Protein AF-A0A2A3ZBC5-F1 (afdb_monomer)

Mean predicted aligned error: 5.24 Å

Nearest PDB structures (foldseek):
  6tuk-assembly1_B  TM=5.486E-01  e=5.932E+00  Thermobifida fusca YX
  3kg9-assembly2_A  TM=2.450E-01  e=5.035E+00  Lyngbya majuscula

Sequence (134 aa):
MNFDYTLDPDNQISYFSMGETDFQNRPVITLHSVSRNDPQVNVDFIEDGKFIGIEILAYEKYFSEDMLHKLTGGTAGNVTLLFLNDRLYFGEAESGSVEKEILLRSTLSDLEACCIFSDQGTLVAVELPEAVHF

Structure (mmCIF, N/CA/C/O backbone):
data_AF-A0A2A3ZBC5-F1
#
_entry.id   AF-A0A2A3ZBC5-F1
#
loop_
_atom_site.group_PDB
_atom_site.id
_atom_site.type_symbol
_atom_site.label_atom_id
_atom_site.label_alt_id
_atom_site.label_comp_id
_atom_site.label_asym_id
_atom_site.label_entity_id
_atom_site.label_seq_id
_atom_site.pdbx_PDB_ins_code
_atom_site.Cartn_x
_atom_site.Cartn_y
_atom_site.Cartn_z
_atom_site.occupancy
_atom_site.B_iso_or_equiv
_atom_site.auth_seq_id
_atom_site.auth_comp_id
_atom_site.auth_asym_id
_atom_site.auth_atom_id
_atom_site.pdbx_PDB_model_num
ATOM 1 N N . MET A 1 1 ? 5.158 -12.149 7.716 1.00 85.00 1 MET A N 1
ATOM 2 C CA . MET A 1 1 ? 6.402 -11.630 7.120 1.00 85.00 1 MET A CA 1
ATOM 3 C C . MET A 1 1 ? 6.749 -10.312 7.794 1.00 85.00 1 MET A C 1
ATOM 5 O O . MET A 1 1 ? 5.832 -9.583 8.148 1.00 85.00 1 MET A O 1
ATOM 9 N N . ASN A 1 2 ? 8.030 -10.049 8.050 1.00 88.12 2 ASN A N 1
ATOM 10 C CA . ASN A 1 2 ? 8.469 -8.832 8.738 1.00 88.12 2 ASN A CA 1
ATOM 11 C C . ASN A 1 2 ? 8.731 -7.719 7.724 1.00 88.12 2 ASN A C 1
ATOM 13 O O . ASN A 1 2 ? 9.411 -7.956 6.729 1.00 88.12 2 ASN A O 1
ATOM 17 N N . PHE A 1 3 ? 8.206 -6.534 8.012 1.00 91.44 3 PHE A N 1
ATOM 18 C CA . PHE A 1 3 ? 8.377 -5.320 7.226 1.00 91.44 3 PHE A CA 1
ATOM 19 C C . PHE A 1 3 ? 8.948 -4.235 8.117 1.00 91.44 3 PHE A C 1
ATOM 21 O O . PHE A 1 3 ? 8.510 -4.076 9.256 1.00 91.44 3 PHE A O 1
ATOM 28 N N . ASP A 1 4 ? 9.886 -3.473 7.584 1.00 93.38 4 ASP A N 1
ATOM 29 C CA . ASP A 1 4 ? 10.272 -2.217 8.200 1.00 93.38 4 ASP A CA 1
ATOM 30 C C . ASP A 1 4 ? 9.223 -1.173 7.859 1.00 93.38 4 ASP A C 1
ATOM 32 O O . ASP A 1 4 ? 8.720 -1.130 6.734 1.00 93.38 4 ASP A O 1
ATOM 36 N N . TYR A 1 5 ? 8.886 -0.338 8.832 1.00 94.00 5 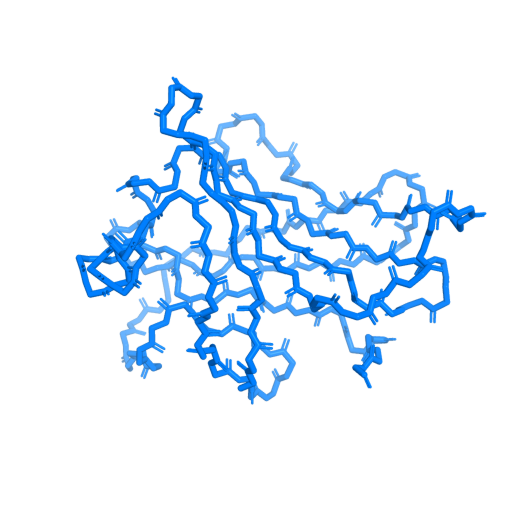TYR A N 1
ATOM 37 C CA . TYR A 1 5 ? 7.989 0.780 8.621 1.00 94.00 5 TYR A CA 1
ATOM 38 C C . TYR A 1 5 ? 8.654 2.092 9.009 1.00 94.00 5 TYR A C 1
ATOM 40 O O . TYR A 1 5 ? 9.457 2.149 9.943 1.00 94.00 5 TYR A O 1
ATOM 48 N N . THR A 1 6 ? 8.258 3.156 8.321 1.00 95.06 6 THR A N 1
ATOM 49 C CA . THR A 1 6 ? 8.496 4.539 8.732 1.00 95.06 6 THR A CA 1
ATOM 50 C C . THR A 1 6 ? 7.192 5.319 8.701 1.00 95.06 6 THR A C 1
ATOM 52 O O . THR A 1 6 ? 6.359 5.111 7.820 1.00 95.06 6 THR A O 1
ATOM 55 N N . LEU A 1 7 ? 7.025 6.229 9.651 1.00 94.88 7 LEU A N 1
ATOM 56 C CA . LEU A 1 7 ? 5.906 7.153 9.741 1.00 94.88 7 LEU A CA 1
ATOM 57 C C . LEU A 1 7 ? 6.427 8.580 9.610 1.00 94.88 7 LEU A C 1
ATOM 59 O O . LEU A 1 7 ? 7.418 8.948 10.244 1.00 94.88 7 LEU A O 1
ATOM 63 N N . ASP A 1 8 ? 5.695 9.386 8.859 1.00 94.81 8 ASP A N 1
ATOM 64 C CA . ASP A 1 8 ? 5.762 10.840 8.872 1.00 94.81 8 ASP A CA 1
ATOM 65 C C . ASP A 1 8 ? 4.442 11.357 9.466 1.00 94.81 8 ASP A C 1
ATOM 67 O O . ASP A 1 8 ? 3.445 11.471 8.745 1.00 94.81 8 ASP A O 1
ATOM 71 N N . PRO A 1 9 ? 4.387 11.617 10.787 1.00 90.69 9 PRO A N 1
ATOM 72 C CA . PRO A 1 9 ? 3.164 12.072 11.443 1.00 90.69 9 PRO A CA 1
ATOM 73 C C . PRO A 1 9 ? 2.712 13.462 10.983 1.00 90.69 9 PRO A C 1
ATOM 75 O O . PRO A 1 9 ? 1.513 13.737 10.971 1.00 90.69 9 PRO A O 1
ATOM 78 N N . ASP A 1 10 ? 3.648 14.325 10.576 1.00 92.06 10 ASP A N 1
ATOM 79 C CA . ASP A 1 10 ? 3.342 15.695 10.156 1.00 92.06 10 ASP A CA 1
ATOM 80 C C . ASP A 1 10 ? 2.566 15.696 8.832 1.00 92.06 10 ASP A C 1
ATOM 82 O O . ASP A 1 10 ? 1.613 16.462 8.660 1.00 92.06 10 ASP A O 1
ATOM 86 N N . ASN A 1 11 ? 2.933 14.792 7.918 1.00 91.94 11 ASN A N 1
ATOM 87 C CA . ASN A 1 11 ? 2.255 14.608 6.633 1.00 91.94 11 ASN A CA 1
ATOM 88 C C . ASN A 1 11 ? 1.239 13.448 6.631 1.00 91.94 11 ASN A C 1
ATOM 90 O O . ASN A 1 11 ? 0.575 13.214 5.620 1.00 91.94 11 ASN A O 1
ATOM 94 N N . GLN A 1 12 ? 1.088 12.743 7.758 1.00 93.50 12 GLN A N 1
ATOM 95 C CA . GLN A 1 12 ? 0.272 11.532 7.921 1.00 93.50 12 GLN A CA 1
ATOM 96 C C . GLN A 1 12 ? 0.589 10.451 6.879 1.00 93.50 12 GLN A C 1
ATOM 98 O O . GLN A 1 12 ? -0.317 9.847 6.301 1.00 93.50 12 GLN A O 1
ATOM 103 N N . ILE A 1 13 ? 1.873 10.200 6.626 1.00 95.88 13 ILE A N 1
ATOM 104 C CA . ILE A 1 13 ? 2.330 9.180 5.675 1.00 95.88 13 ILE A CA 1
ATOM 105 C C . ILE A 1 13 ? 2.874 7.988 6.454 1.00 95.88 13 ILE A C 1
ATOM 107 O O . ILE A 1 13 ? 3.608 8.148 7.427 1.00 95.88 13 ILE A O 1
ATOM 111 N N . SER A 1 14 ? 2.515 6.786 6.020 1.00 95.62 14 SER A N 1
ATOM 112 C CA . SER A 1 14 ? 3.162 5.554 6.464 1.00 95.62 14 SER A CA 1
ATOM 113 C C . SER A 1 14 ? 3.774 4.854 5.266 1.00 95.62 14 SER A C 1
ATOM 115 O O . SER A 1 14 ? 3.186 4.846 4.186 1.00 95.62 14 SER A O 1
ATOM 117 N N . TYR A 1 15 ? 4.947 4.272 5.461 1.00 95.31 15 TYR A N 1
ATOM 118 C CA . TYR A 1 15 ? 5.643 3.500 4.448 1.00 95.31 15 TYR A CA 1
ATOM 119 C C . TYR A 1 15 ? 6.075 2.168 5.046 1.00 95.31 15 TYR A C 1
ATOM 121 O O . TYR A 1 15 ? 6.672 2.153 6.120 1.00 95.31 15 TYR A O 1
ATOM 129 N N . PHE A 1 16 ? 5.766 1.069 4.364 1.00 94.25 16 PHE A N 1
ATOM 130 C CA . PHE A 1 16 ? 6.126 -0.299 4.737 1.00 94.25 16 PHE A CA 1
ATOM 131 C C . PHE A 1 16 ? 7.028 -0.868 3.657 1.00 94.25 16 PHE A C 1
ATOM 133 O O . PHE A 1 16 ? 6.687 -0.790 2.483 1.00 94.25 16 PHE A O 1
ATOM 140 N N . SER A 1 17 ? 8.148 -1.475 4.026 1.00 91.88 17 SER A N 1
ATOM 141 C CA . SER A 1 17 ? 9.102 -2.023 3.064 1.00 91.88 17 SER A CA 1
ATOM 142 C C . SER A 1 17 ? 9.763 -3.296 3.560 1.00 91.88 17 SER A C 1
ATOM 144 O O . SER A 1 17 ? 9.826 -3.578 4.758 1.00 91.88 17 SER A O 1
ATOM 146 N N . MET A 1 18 ? 10.277 -4.078 2.620 1.00 83.31 18 MET A N 1
ATOM 147 C CA . MET A 1 18 ? 11.203 -5.156 2.939 1.00 83.31 18 MET A CA 1
ATOM 148 C C . MET A 1 18 ? 12.602 -4.553 3.089 1.00 83.31 18 MET A C 1
ATOM 150 O O . MET A 1 18 ? 13.276 -4.315 2.089 1.00 83.31 18 MET A O 1
ATOM 154 N N . GLY A 1 19 ? 13.019 -4.297 4.332 1.00 64.06 19 GLY A N 1
ATOM 155 C CA . GLY A 1 19 ? 14.229 -3.564 4.745 1.00 64.06 19 GLY A CA 1
ATOM 156 C C . GLY A 1 19 ? 15.580 -3.916 4.118 1.00 64.06 19 GLY A C 1
ATOM 157 O O . GLY A 1 19 ? 16.572 -3.234 4.364 1.00 64.06 19 GLY A O 1
ATOM 158 N N . GLU A 1 20 ? 15.654 -4.955 3.294 1.00 60.78 20 GLU A N 1
ATOM 159 C CA . GLU A 1 20 ? 16.874 -5.407 2.635 1.00 60.78 20 GLU A CA 1
ATOM 160 C C . GLU A 1 20 ? 16.741 -5.335 1.125 1.00 60.78 20 GLU A C 1
ATOM 162 O O . GLU A 1 20 ? 16.627 -6.361 0.449 1.00 60.78 20 GLU A O 1
ATOM 167 N N . THR A 1 21 ? 16.754 -4.135 0.558 1.00 56.53 21 THR A N 1
ATOM 168 C CA . THR A 1 21 ? 16.763 -4.051 -0.894 1.00 56.53 21 THR A CA 1
ATOM 169 C C . THR A 1 21 ? 17.622 -2.908 -1.419 1.00 56.53 21 THR A C 1
ATOM 171 O O . THR A 1 21 ? 17.292 -1.728 -1.360 1.00 56.53 21 THR A O 1
ATOM 174 N N . ASP A 1 22 ? 18.772 -3.300 -1.966 1.00 57.66 22 ASP A N 1
ATOM 175 C CA . ASP A 1 22 ? 19.728 -2.456 -2.681 1.00 57.66 22 ASP A CA 1
ATOM 176 C C . ASP A 1 22 ? 19.146 -2.061 -4.058 1.00 57.66 22 ASP A C 1
ATOM 178 O O . ASP A 1 22 ? 19.601 -2.482 -5.123 1.00 57.66 22 ASP A O 1
ATOM 182 N N . PHE A 1 23 ? 18.032 -1.321 -4.042 1.00 65.00 23 PHE A N 1
ATOM 183 C CA . PHE A 1 23 ? 17.294 -0.883 -5.232 1.00 65.00 23 PHE A CA 1
ATOM 184 C C . PHE A 1 23 ? 17.683 0.514 -5.706 1.00 65.00 23 PHE A C 1
ATOM 186 O O . PHE A 1 23 ? 17.088 1.016 -6.656 1.00 65.00 23 PHE A O 1
ATOM 193 N N . GLN A 1 24 ? 18.700 1.136 -5.099 1.00 61.84 24 GLN A N 1
ATOM 194 C CA . GLN A 1 24 ? 19.030 2.555 -5.290 1.00 61.84 24 GLN A CA 1
ATOM 195 C C . GLN A 1 24 ? 19.361 2.964 -6.741 1.00 61.84 24 GLN A C 1
ATOM 197 O O . GLN A 1 24 ? 19.476 4.151 -7.021 1.00 61.84 24 GLN A O 1
ATOM 202 N N . ASN A 1 25 ? 19.472 2.016 -7.679 1.00 70.12 25 ASN A N 1
ATOM 203 C CA . ASN A 1 25 ? 19.704 2.280 -9.102 1.00 70.12 25 ASN A CA 1
ATOM 204 C C . ASN A 1 25 ? 18.774 1.497 -10.046 1.00 70.12 25 ASN A C 1
ATOM 206 O O . ASN A 1 25 ? 19.074 1.384 -11.237 1.00 70.12 25 ASN A O 1
ATOM 210 N N . ARG A 1 26 ? 17.684 0.907 -9.542 1.00 77.62 26 ARG A N 1
ATOM 211 C CA . ARG A 1 26 ? 16.747 0.136 -10.373 1.00 77.62 26 ARG A CA 1
ATOM 212 C C . ARG A 1 26 ? 15.511 0.986 -10.688 1.00 77.62 26 ARG A C 1
ATOM 214 O O . ARG A 1 26 ? 15.037 1.689 -9.797 1.00 77.62 26 ARG A O 1
ATOM 221 N N . PRO A 1 27 ? 14.985 0.946 -11.925 1.00 84.19 27 PRO A N 1
ATOM 222 C CA . PRO A 1 27 ? 13.713 1.581 -12.239 1.00 84.19 27 PRO A CA 1
ATOM 223 C C . PRO A 1 27 ? 12.606 1.036 -11.332 1.00 84.19 27 PRO A C 1
ATOM 225 O O . PRO A 1 27 ? 12.444 -0.181 -11.210 1.00 84.19 27 PRO A O 1
ATOM 228 N N . VAL A 1 28 ? 11.871 1.950 -10.699 1.00 88.56 28 VAL A N 1
ATOM 229 C CA . VAL A 1 28 ? 10.720 1.635 -9.851 1.00 88.56 28 VAL A CA 1
ATOM 230 C C . VAL A 1 28 ? 9.445 1.846 -10.658 1.00 88.56 28 VAL A C 1
ATOM 232 O O . VAL A 1 28 ? 9.267 2.875 -11.312 1.00 88.56 28 VAL A O 1
ATOM 235 N N . ILE A 1 29 ? 8.565 0.855 -10.605 1.00 91.38 29 ILE A N 1
ATOM 236 C CA . ILE A 1 29 ? 7.194 0.914 -11.084 1.00 91.38 29 ILE A CA 1
ATOM 237 C C . ILE A 1 29 ? 6.312 1.142 -9.860 1.00 91.38 29 ILE A C 1
ATOM 239 O O . ILE A 1 29 ? 6.164 0.258 -9.020 1.00 91.38 29 ILE A O 1
ATOM 243 N N . THR A 1 30 ? 5.703 2.320 -9.787 1.00 93.62 30 THR A N 1
ATOM 244 C CA . THR A 1 30 ? 4.731 2.659 -8.744 1.00 93.62 30 THR A CA 1
ATOM 245 C C . THR A 1 30 ? 3.314 2.475 -9.274 1.00 93.62 30 THR A C 1
ATOM 247 O O . THR A 1 30 ? 2.915 3.124 -10.253 1.00 93.62 30 THR A O 1
ATOM 250 N N . LEU A 1 31 ? 2.542 1.610 -8.619 1.00 95.12 31 LEU A N 1
ATOM 251 C CA . LEU A 1 31 ? 1.095 1.507 -8.796 1.00 95.12 31 LEU A CA 1
ATOM 252 C C . LEU A 1 31 ? 0.421 2.476 -7.832 1.00 95.12 31 LEU A C 1
ATOM 254 O O . LEU A 1 31 ? 0.731 2.462 -6.647 1.00 95.12 31 LEU A O 1
ATOM 258 N N . HIS A 1 32 ? -0.500 3.296 -8.323 1.00 95.69 32 HIS A N 1
ATOM 259 C CA . HIS A 1 32 ? -1.179 4.318 -7.527 1.00 95.69 32 HIS A CA 1
ATOM 260 C C . HIS A 1 32 ? -2.689 4.285 -7.749 1.00 95.69 32 HIS A C 1
ATOM 262 O O . HIS A 1 32 ? -3.182 3.761 -8.756 1.00 95.69 32 HIS A O 1
ATOM 268 N N . SER A 1 33 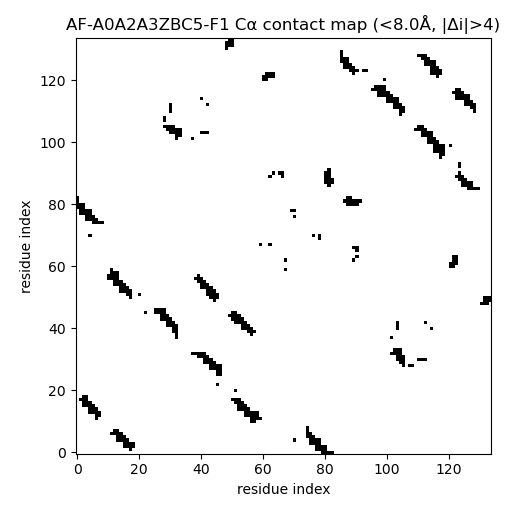? -3.431 4.882 -6.818 1.00 93.50 33 SER A N 1
ATOM 269 C CA . SER A 1 33 ? -4.884 5.023 -6.908 1.00 93.50 33 SER A CA 1
ATOM 270 C C . SER A 1 33 ? -5.301 5.792 -8.163 1.00 93.50 33 SER A C 1
ATOM 272 O O . SER A 1 33 ? -4.842 6.906 -8.415 1.00 93.50 33 SER A O 1
ATOM 274 N N . VAL A 1 34 ? -6.222 5.221 -8.944 1.00 88.88 34 VAL A N 1
ATOM 275 C CA . VAL A 1 34 ? -6.670 5.813 -10.220 1.00 88.88 34 VAL A CA 1
ATOM 276 C C . VAL A 1 34 ? -7.517 7.073 -10.005 1.00 88.88 34 VAL A C 1
ATOM 278 O O . VAL A 1 34 ? -7.443 8.031 -10.779 1.00 88.88 34 VAL A O 1
ATOM 281 N N . SER A 1 35 ? -8.347 7.085 -8.959 1.00 91.56 35 SER A N 1
ATOM 282 C CA . SER A 1 35 ? -9.207 8.219 -8.626 1.00 91.56 35 SER A CA 1
ATOM 283 C C . SER A 1 35 ? -8.577 9.101 -7.556 1.00 91.56 35 SER A C 1
ATOM 285 O O . SER A 1 35 ? -8.101 8.625 -6.528 1.00 91.56 35 SER A O 1
ATOM 287 N N . ARG A 1 36 ? -8.696 10.422 -7.730 1.00 86.88 36 ARG A N 1
ATOM 288 C CA . ARG A 1 36 ? -8.300 11.409 -6.708 1.00 86.88 36 ARG A CA 1
ATOM 289 C C . ARG A 1 36 ? -9.149 11.355 -5.438 1.00 86.88 36 ARG A C 1
ATOM 291 O O . ARG A 1 36 ? -8.730 11.877 -4.414 1.00 86.88 36 ARG A O 1
ATOM 298 N N . ASN A 1 37 ? -10.355 10.797 -5.529 1.00 90.06 37 ASN A N 1
ATOM 299 C CA . ASN A 1 37 ? -11.271 10.689 -4.394 1.00 90.06 37 ASN A CA 1
ATOM 300 C C . ASN A 1 37 ? -11.092 9.377 -3.621 1.00 90.06 37 ASN A C 1
ATOM 302 O O . ASN A 1 37 ? -11.719 9.208 -2.577 1.00 90.06 37 ASN A O 1
ATOM 306 N N . ASP A 1 38 ? -10.287 8.447 -4.136 1.00 92.88 38 ASP A N 1
ATOM 307 C CA . ASP A 1 38 ? -9.970 7.224 -3.412 1.00 92.88 38 ASP A CA 1
ATOM 308 C C . ASP A 1 38 ? -8.857 7.480 -2.383 1.00 92.88 38 ASP A C 1
ATOM 310 O O . ASP A 1 38 ? -8.067 8.415 -2.545 1.00 92.88 38 ASP A O 1
ATOM 314 N N . PRO A 1 39 ? -8.778 6.666 -1.315 1.00 92.88 39 PRO A N 1
ATOM 315 C CA . PRO A 1 39 ? -7.577 6.523 -0.503 1.00 92.88 39 PRO A CA 1
ATOM 316 C C . PRO A 1 39 ? -6.323 6.510 -1.372 1.00 92.88 39 PRO A C 1
ATOM 318 O O . PRO A 1 39 ? -6.266 5.789 -2.368 1.00 92.88 39 PRO A O 1
ATOM 321 N N . GLN A 1 40 ? -5.341 7.334 -1.022 1.00 95.06 40 GLN A N 1
ATOM 322 C CA . GLN A 1 40 ? -4.095 7.436 -1.772 1.00 95.06 40 GLN A CA 1
ATOM 323 C C . GLN A 1 40 ? -3.113 6.412 -1.202 1.00 95.06 40 GLN A C 1
ATOM 325 O O . GLN A 1 40 ? -2.574 6.596 -0.108 1.00 95.06 40 GLN A O 1
ATOM 330 N N . VAL A 1 41 ? -2.956 5.314 -1.936 1.00 96.38 41 VAL A N 1
ATOM 331 C CA . VAL A 1 41 ? -2.050 4.211 -1.617 1.00 96.38 41 VAL A CA 1
ATOM 332 C C . VAL A 1 41 ? -1.164 3.979 -2.830 1.00 96.38 41 VAL A C 1
ATOM 334 O O . VAL A 1 41 ? -1.667 3.907 -3.954 1.00 96.38 41 VAL A O 1
ATOM 337 N N . ASN A 1 42 ? 0.136 3.858 -2.591 1.00 95.69 42 ASN A N 1
ATOM 338 C CA . ASN A 1 42 ? 1.118 3.513 -3.604 1.00 95.69 42 ASN A CA 1
ATOM 339 C C . ASN A 1 42 ? 1.725 2.151 -3.279 1.00 95.69 42 ASN A C 1
ATOM 341 O O . ASN A 1 42 ? 1.988 1.850 -2.116 1.00 95.69 42 ASN A O 1
ATOM 345 N N . VAL A 1 43 ? 1.951 1.337 -4.305 1.00 95.25 43 VAL A N 1
ATOM 346 C CA . VAL A 1 43 ? 2.662 0.060 -4.191 1.00 95.25 43 VAL A CA 1
ATOM 347 C C . VAL A 1 43 ? 3.813 0.075 -5.176 1.00 95.25 43 VAL A C 1
ATOM 349 O O . VAL A 1 43 ? 3.606 0.236 -6.380 1.00 95.25 43 VAL A O 1
ATOM 352 N N . ASP A 1 44 ? 5.017 -0.094 -4.653 1.00 92.19 44 ASP A N 1
ATOM 353 C CA . ASP A 1 44 ? 6.247 0.024 -5.414 1.00 92.19 44 ASP A CA 1
ATOM 354 C C . ASP A 1 44 ? 6.832 -1.351 -5.722 1.00 92.19 44 ASP A C 1
ATOM 356 O O . ASP A 1 44 ? 7.001 -2.201 -4.842 1.00 92.19 44 ASP A O 1
ATOM 360 N N . PHE A 1 45 ? 7.194 -1.536 -6.986 1.00 89.06 45 PHE A N 1
ATOM 361 C CA . PHE A 1 45 ? 7.890 -2.707 -7.506 1.00 89.06 45 PHE A CA 1
ATOM 362 C C . PHE A 1 45 ? 9.137 -2.260 -8.256 1.00 89.06 45 PHE A C 1
ATOM 364 O O . PHE A 1 45 ? 9.163 -1.179 -8.840 1.00 89.06 45 PHE A O 1
ATOM 371 N N . ILE A 1 46 ? 10.166 -3.095 -8.307 1.00 86.56 46 ILE A N 1
ATOM 372 C CA . ILE A 1 46 ? 11.199 -2.940 -9.336 1.00 86.56 46 ILE A CA 1
ATOM 373 C C . ILE A 1 46 ? 10.768 -3.651 -10.628 1.00 86.56 46 ILE A C 1
ATOM 375 O O . ILE A 1 46 ? 9.920 -4.539 -10.608 1.00 86.56 46 ILE A O 1
ATOM 379 N N . GLU A 1 47 ? 11.357 -3.267 -11.763 1.00 74.12 47 GLU A N 1
ATOM 380 C CA . GLU A 1 47 ? 10.984 -3.747 -13.111 1.00 74.12 47 GLU A CA 1
ATOM 381 C C . GLU A 1 47 ? 10.973 -5.285 -13.287 1.00 74.12 47 GLU A C 1
ATOM 383 O O . GLU A 1 47 ? 10.265 -5.795 -14.150 1.00 74.12 47 GLU A O 1
ATOM 388 N N . ASP A 1 48 ? 11.704 -6.043 -12.461 1.00 76.81 48 ASP A N 1
ATOM 389 C CA . ASP A 1 48 ? 11.685 -7.517 -12.476 1.00 76.81 48 ASP A CA 1
ATOM 390 C C . ASP A 1 48 ? 10.522 -8.145 -11.677 1.00 76.81 48 ASP A C 1
ATOM 392 O O . ASP A 1 48 ? 10.479 -9.364 -11.509 1.00 76.81 48 ASP A O 1
ATOM 396 N N . GLY A 1 49 ? 9.578 -7.326 -11.202 1.00 78.81 49 GLY A N 1
ATOM 397 C CA . GLY A 1 49 ? 8.381 -7.751 -10.475 1.00 78.81 49 GLY A CA 1
ATOM 398 C C . GLY A 1 49 ? 8.578 -7.897 -8.967 1.00 78.81 49 GLY A C 1
ATOM 399 O O . GLY A 1 49 ? 7.630 -8.238 -8.261 1.00 78.81 49 GLY A O 1
ATOM 400 N N . LYS A 1 50 ? 9.778 -7.636 -8.431 1.00 85.44 50 LYS A N 1
ATOM 401 C CA . LYS A 1 50 ? 10.000 -7.728 -6.984 1.00 85.44 50 LYS A CA 1
ATOM 402 C C . LYS A 1 50 ? 9.356 -6.558 -6.240 1.00 85.44 50 LYS A C 1
ATOM 404 O O . LYS A 1 50 ? 9.560 -5.392 -6.584 1.00 85.44 50 LYS A O 1
ATOM 409 N N . PHE A 1 51 ? 8.619 -6.891 -5.186 1.00 88.00 51 PHE A N 1
ATOM 410 C CA . PHE A 1 51 ? 7.990 -5.934 -4.281 1.00 88.00 51 PHE A CA 1
ATOM 411 C C . PHE A 1 51 ? 9.035 -5.116 -3.505 1.00 88.00 51 PHE A C 1
ATOM 413 O O . PHE A 1 51 ? 10.016 -5.665 -2.995 1.00 88.00 51 PHE A O 1
ATOM 420 N N . ILE A 1 52 ? 8.805 -3.807 -3.392 1.00 89.75 52 ILE A N 1
ATOM 421 C CA . ILE A 1 52 ? 9.629 -2.880 -2.607 1.00 89.75 52 ILE A CA 1
ATOM 422 C C . ILE A 1 52 ? 8.906 -2.484 -1.326 1.00 89.75 52 ILE A C 1
ATOM 424 O O . ILE A 1 52 ? 9.431 -2.665 -0.221 1.00 89.75 52 ILE A O 1
ATOM 428 N N . GLY A 1 53 ? 7.707 -1.929 -1.482 1.00 92.81 53 GLY A N 1
ATOM 429 C CA . GLY A 1 53 ? 7.011 -1.303 -0.379 1.00 92.81 53 GLY A CA 1
ATOM 430 C C . GLY A 1 53 ? 5.628 -0.781 -0.727 1.00 92.81 53 GLY A C 1
ATOM 431 O O . GLY A 1 53 ? 5.175 -0.845 -1.870 1.00 92.81 53 GLY A O 1
ATOM 432 N N . ILE A 1 54 ? 4.953 -0.295 0.308 1.00 95.69 54 ILE A N 1
ATOM 433 C CA . ILE A 1 54 ? 3.623 0.303 0.245 1.00 95.69 54 ILE A CA 1
ATOM 434 C C . ILE A 1 54 ? 3.671 1.625 0.996 1.00 95.69 54 ILE A C 1
ATOM 436 O O . ILE A 1 54 ? 4.045 1.656 2.169 1.00 95.69 54 ILE A O 1
ATOM 440 N N . GLU A 1 55 ? 3.247 2.696 0.339 1.00 96.56 55 GLU A N 1
ATOM 441 C CA . GLU A 1 55 ? 3.036 4.007 0.943 1.00 96.56 55 GLU A CA 1
ATOM 442 C C . GLU A 1 55 ? 1.536 4.263 1.095 1.00 96.56 55 GLU A C 1
ATOM 444 O O . GLU A 1 55 ? 0.764 4.071 0.156 1.00 96.56 55 GLU A O 1
ATOM 449 N N . ILE A 1 56 ? 1.107 4.713 2.271 1.00 96.62 56 ILE A N 1
ATOM 450 C CA . ILE A 1 56 ? -0.291 5.048 2.556 1.00 96.62 56 ILE A CA 1
ATOM 451 C C . ILE A 1 56 ? -0.334 6.456 3.133 1.00 96.62 56 ILE A C 1
ATOM 453 O O . ILE A 1 56 ? 0.220 6.720 4.206 1.00 96.62 56 ILE A O 1
ATOM 457 N N . LEU A 1 57 ? -1.026 7.350 2.430 1.00 95.56 57 LEU A N 1
ATOM 458 C CA . LEU A 1 57 ? -1.295 8.710 2.888 1.00 95.56 57 LEU A CA 1
ATOM 459 C C . LEU A 1 57 ? -2.531 8.721 3.789 1.00 95.56 57 LEU A C 1
ATOM 461 O O . LEU A 1 57 ? -3.461 7.941 3.596 1.00 95.56 57 LEU A O 1
ATOM 465 N N . ALA A 1 58 ? -2.562 9.653 4.741 1.00 94.50 58 ALA A N 1
ATOM 466 C CA . ALA A 1 58 ? -3.591 9.744 5.775 1.00 94.50 58 ALA A CA 1
ATOM 467 C C . ALA A 1 58 ? -3.825 8.404 6.501 1.00 94.50 58 ALA A C 1
ATOM 469 O O . ALA A 1 58 ? -4.970 8.033 6.764 1.00 94.50 58 ALA A O 1
ATOM 470 N N . TYR A 1 59 ? -2.744 7.674 6.811 1.00 92.81 59 TYR A N 1
ATOM 471 C CA . TYR A 1 59 ? -2.805 6.286 7.296 1.00 92.81 59 TYR A CA 1
ATOM 472 C C . TYR A 1 59 ? -3.683 6.099 8.542 1.00 92.81 59 TYR A C 1
ATOM 474 O O . TYR A 1 59 ? -4.346 5.075 8.676 1.00 92.81 59 TYR A O 1
ATOM 482 N N . GLU A 1 60 ? -3.761 7.102 9.421 1.00 92.69 60 GLU A N 1
ATOM 483 C CA . GLU A 1 60 ? -4.597 7.072 10.631 1.00 92.69 60 GLU A CA 1
ATOM 484 C C . GLU A 1 60 ? -6.093 6.938 10.336 1.00 92.69 60 GLU A C 1
ATOM 486 O O . GLU A 1 60 ? -6.846 6.462 11.179 1.00 92.69 60 GLU A O 1
ATOM 491 N N . LYS A 1 61 ? -6.537 7.331 9.136 1.00 93.94 61 LYS A N 1
ATOM 492 C CA . LYS A 1 61 ? -7.932 7.164 8.705 1.00 93.94 61 LYS A CA 1
ATOM 493 C C . LYS A 1 61 ? -8.246 5.755 8.228 1.00 93.94 61 LYS A C 1
ATOM 495 O O . LYS A 1 61 ? -9.417 5.398 8.162 1.00 93.94 61 LYS A O 1
ATOM 500 N N . TYR A 1 62 ? -7.223 5.012 7.817 1.00 93.00 62 TYR A N 1
ATOM 501 C CA . TYR A 1 62 ? -7.385 3.743 7.117 1.00 93.00 62 TYR A CA 1
ATOM 502 C C . TYR A 1 62 ? -6.914 2.555 7.947 1.00 93.00 62 TYR A C 1
ATOM 504 O O . TYR A 1 62 ? -7.345 1.443 7.681 1.00 93.00 62 TYR A O 1
ATOM 512 N N . PHE A 1 63 ? -6.068 2.741 8.956 1.00 93.19 63 PHE A N 1
ATOM 513 C CA . PHE A 1 63 ? -5.661 1.647 9.832 1.00 93.19 63 PHE A CA 1
ATOM 514 C C . PHE A 1 63 ? -6.603 1.444 11.011 1.00 93.19 63 PHE A C 1
ATOM 516 O O . PHE A 1 63 ? -7.162 2.391 11.558 1.00 93.19 63 PHE A O 1
ATOM 523 N N . SER A 1 64 ? -6.756 0.180 11.407 1.00 91.19 64 SER A N 1
ATOM 524 C CA . SER A 1 64 ? -7.441 -0.181 12.643 1.00 91.19 64 SER A CA 1
ATOM 525 C C . SER A 1 64 ? -6.659 0.321 13.857 1.00 91.19 64 SER A C 1
ATOM 527 O O . SER A 1 64 ? -5.442 0.523 13.790 1.00 91.19 64 SER A O 1
ATOM 529 N N . GLU A 1 65 ? -7.344 0.463 14.993 1.00 90.50 65 GLU A N 1
ATOM 530 C CA . GLU A 1 65 ? -6.706 0.841 16.260 1.00 90.50 65 GLU A CA 1
ATOM 531 C C . GLU A 1 65 ? -5.554 -0.108 16.620 1.00 90.50 65 GLU A C 1
ATOM 533 O O . GLU A 1 65 ? -4.487 0.344 17.029 1.00 90.50 65 GLU A O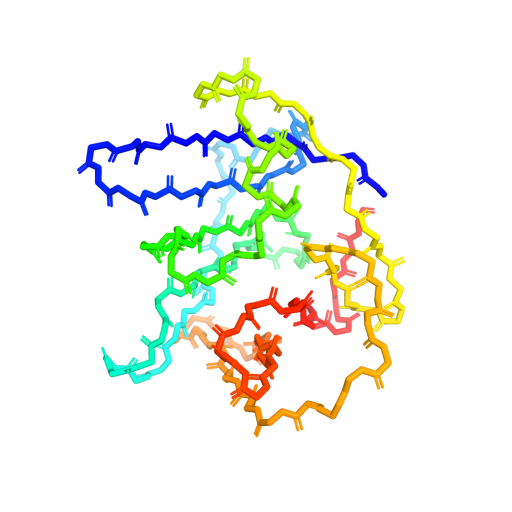 1
ATOM 538 N N . ASP A 1 66 ? -5.722 -1.411 16.383 1.00 89.75 66 ASP A N 1
ATOM 539 C CA . ASP A 1 66 ? -4.688 -2.421 16.624 1.00 89.75 66 ASP A CA 1
ATOM 540 C C . ASP A 1 66 ? -3.442 -2.207 15.762 1.00 89.75 66 ASP A C 1
ATOM 542 O O . ASP A 1 66 ? -2.312 -2.341 16.242 1.00 89.75 66 ASP A O 1
ATOM 546 N N . MET A 1 67 ? -3.626 -1.878 14.481 1.00 91.56 67 MET A N 1
ATOM 547 C CA . MET A 1 67 ? -2.505 -1.612 13.586 1.00 91.56 67 MET A CA 1
ATOM 548 C C . MET A 1 67 ? -1.799 -0.312 13.976 1.00 91.56 67 MET A C 1
ATOM 550 O O . MET A 1 67 ? -0.572 -0.287 14.064 1.00 91.56 67 MET A O 1
ATOM 554 N N . LEU A 1 68 ? -2.551 0.738 14.311 1.00 91.88 68 LEU A N 1
ATOM 555 C CA . LEU A 1 68 ? -1.983 1.980 14.836 1.00 91.88 68 LEU A CA 1
ATOM 556 C C . LEU A 1 68 ? -1.198 1.732 16.128 1.00 91.88 68 LEU A C 1
ATOM 558 O O . LEU A 1 68 ? -0.064 2.191 16.253 1.00 91.88 68 LEU A O 1
ATOM 562 N N . HIS A 1 69 ? -1.725 0.922 17.046 1.00 90.19 69 HIS A N 1
ATOM 563 C CA . HIS A 1 69 ? -1.013 0.523 18.257 1.00 90.19 69 HIS A CA 1
ATOM 564 C C . HIS A 1 69 ? 0.297 -0.213 17.957 1.00 90.19 69 HIS A C 1
ATOM 566 O O . HIS A 1 69 ? 1.311 0.093 18.587 1.00 90.19 69 HIS A O 1
ATOM 572 N N . LYS A 1 70 ? 0.330 -1.115 16.968 1.00 89.12 70 LYS A N 1
ATOM 573 C CA . LYS A 1 70 ? 1.578 -1.777 16.536 1.00 89.12 70 LYS A CA 1
ATOM 574 C C . LYS A 1 70 ? 2.619 -0.786 16.007 1.00 89.12 70 LYS A C 1
ATOM 576 O O . LYS A 1 70 ? 3.811 -1.007 16.197 1.00 89.12 70 LYS A O 1
ATOM 581 N N . LEU A 1 71 ? 2.175 0.306 15.387 1.00 88.62 71 LEU A N 1
ATOM 582 C CA . LEU A 1 71 ? 3.038 1.347 14.823 1.00 88.62 71 LEU A CA 1
ATOM 583 C C . LEU A 1 71 ? 3.525 2.374 15.865 1.00 88.62 71 LEU A C 1
ATOM 585 O O . LEU A 1 71 ? 4.515 3.066 15.630 1.00 88.62 71 LEU A O 1
ATOM 589 N N . THR A 1 72 ? 2.897 2.454 17.044 1.00 70.38 72 THR A N 1
ATOM 590 C CA . THR A 1 72 ? 3.212 3.462 18.085 1.00 70.38 72 THR A CA 1
ATOM 591 C C . THR A 1 72 ? 4.564 3.293 18.799 1.00 70.38 72 THR A C 1
ATOM 593 O O . THR A 1 72 ? 4.901 4.098 19.666 1.00 70.38 72 THR A O 1
ATOM 596 N N . GLY A 1 73 ? 5.384 2.302 18.426 1.00 68.75 73 GLY A N 1
ATOM 597 C CA . GLY A 1 73 ? 6.742 2.117 18.961 1.00 68.75 73 GLY A CA 1
ATOM 598 C C . GLY A 1 73 ? 7.743 3.227 18.589 1.00 68.75 73 GLY A C 1
ATOM 599 O O . GLY A 1 73 ? 8.835 3.269 19.156 1.00 68.75 73 GLY A O 1
ATOM 600 N N . GLY A 1 74 ? 7.380 4.123 17.663 1.00 81.62 74 GLY A N 1
ATOM 601 C CA . GLY A 1 74 ? 8.203 5.230 17.172 1.00 81.62 74 GLY A CA 1
ATOM 602 C C . GLY A 1 74 ? 7.847 5.614 15.733 1.00 81.62 74 GLY A C 1
ATOM 603 O O . GLY A 1 74 ? 6.946 5.037 15.133 1.00 81.62 74 GLY A O 1
ATOM 604 N N . THR A 1 75 ? 8.574 6.573 15.152 1.00 90.50 75 THR A N 1
ATOM 605 C CA . THR A 1 75 ? 8.429 6.948 13.730 1.00 90.50 75 THR A CA 1
ATOM 606 C C . THR A 1 75 ? 9.100 5.962 12.776 1.00 90.50 75 THR A C 1
ATOM 608 O O . THR A 1 75 ? 9.009 6.124 11.566 1.00 90.50 75 THR A O 1
ATOM 611 N N . ALA A 1 76 ? 9.781 4.943 13.295 1.00 93.19 76 ALA A N 1
ATOM 612 C CA . ALA A 1 76 ? 10.301 3.836 12.514 1.00 93.19 76 ALA A CA 1
ATOM 613 C C . ALA A 1 76 ? 10.393 2.579 13.380 1.00 93.19 76 ALA A C 1
ATOM 615 O O . ALA A 1 76 ? 10.614 2.666 14.591 1.00 93.19 76 ALA A O 1
ATOM 616 N N . GLY A 1 77 ? 10.258 1.416 12.756 1.00 92.81 77 GLY A N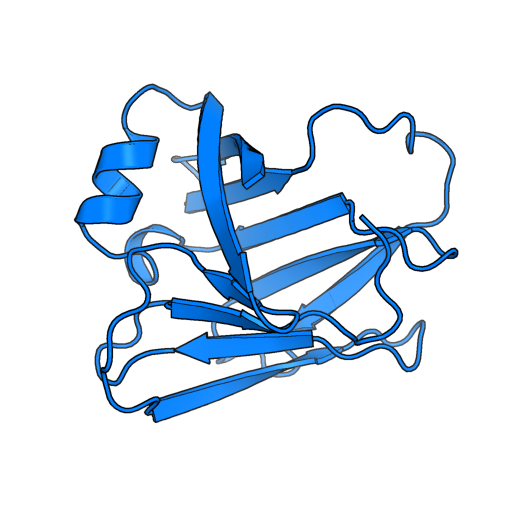 1
ATOM 617 C CA . GLY A 1 77 ? 10.347 0.135 13.441 1.00 92.81 77 GLY A CA 1
ATOM 618 C C . GLY A 1 77 ? 10.145 -1.034 12.492 1.00 92.81 77 GLY A C 1
ATOM 619 O O . GLY A 1 77 ? 10.226 -0.882 11.278 1.00 92.81 77 GLY A O 1
ATOM 620 N N . ASN A 1 78 ? 9.862 -2.203 13.059 1.00 92.56 78 ASN A N 1
ATOM 621 C CA . ASN A 1 78 ? 9.502 -3.393 12.302 1.00 92.56 78 ASN A CA 1
ATOM 622 C C . ASN A 1 78 ? 8.116 -3.878 12.734 1.00 92.56 78 ASN A C 1
ATOM 624 O O . ASN A 1 78 ? 7.765 -3.809 13.914 1.00 92.56 78 ASN A O 1
ATOM 628 N N . VAL A 1 79 ? 7.339 -4.375 11.781 1.00 91.19 79 VAL A N 1
ATOM 629 C CA . VAL A 1 79 ? 6.006 -4.923 12.001 1.00 91.19 79 VAL A CA 1
ATOM 630 C C . VAL A 1 79 ? 5.839 -6.217 11.219 1.00 91.19 79 VAL A C 1
ATOM 632 O O . VAL A 1 79 ? 6.258 -6.345 10.068 1.00 91.19 79 VAL A O 1
ATOM 635 N N . THR A 1 80 ? 5.202 -7.202 11.841 1.00 90.75 80 THR A N 1
ATOM 636 C CA . THR A 1 80 ? 4.839 -8.437 11.153 1.00 90.75 80 THR A CA 1
ATOM 637 C C . THR A 1 80 ? 3.470 -8.279 10.501 1.00 90.75 80 THR A C 1
ATOM 639 O O . THR A 1 80 ? 2.468 -8.102 11.193 1.00 90.75 80 THR A O 1
ATOM 642 N N . LEU A 1 81 ? 3.429 -8.412 9.178 1.00 90.88 81 LEU A N 1
ATOM 643 C CA . LEU A 1 81 ? 2.208 -8.460 8.374 1.00 90.88 81 LEU A CA 1
ATOM 644 C C . LEU A 1 81 ? 1.954 -9.894 7.892 1.00 90.88 81 LEU A C 1
ATOM 646 O O . LEU A 1 81 ? 2.898 -10.650 7.632 1.00 90.88 81 LEU A O 1
ATOM 650 N N . LEU A 1 82 ? 0.690 -10.302 7.788 1.00 90.25 82 LEU A N 1
ATOM 651 C CA . LEU A 1 82 ? 0.334 -11.622 7.258 1.00 90.25 82 LEU A CA 1
ATOM 652 C C . LEU A 1 82 ? 0.344 -11.566 5.727 1.00 90.25 82 LEU A C 1
ATOM 654 O O . LEU A 1 82 ? -0.283 -10.692 5.147 1.00 90.25 82 LEU A O 1
ATOM 658 N N . PHE A 1 83 ? 1.030 -12.512 5.087 1.00 88.31 83 PHE A N 1
ATOM 659 C CA . PHE A 1 83 ? 0.991 -12.689 3.637 1.00 88.31 83 PHE A CA 1
ATOM 660 C C . PHE A 1 83 ? 0.345 -14.039 3.312 1.00 88.31 83 PHE A C 1
ATOM 662 O O . PHE A 1 83 ? 0.835 -15.074 3.772 1.00 88.31 83 PHE A O 1
ATOM 669 N N . LEU A 1 84 ? -0.776 -14.028 2.587 1.00 87.50 84 LEU A N 1
ATOM 670 C CA . LEU A 1 84 ? -1.553 -15.224 2.252 1.00 87.50 84 LEU A CA 1
ATOM 671 C C . LEU A 1 84 ? -2.316 -15.014 0.940 1.00 87.50 84 LEU A C 1
ATOM 673 O O . LEU A 1 84 ? -3.063 -14.045 0.838 1.00 87.50 84 LEU A O 1
ATOM 677 N N . ASN A 1 85 ? -2.196 -15.953 -0.008 1.00 86.69 85 ASN A N 1
ATOM 678 C CA . ASN A 1 85 ? -2.859 -15.903 -1.322 1.00 86.69 85 ASN A CA 1
ATOM 679 C C . ASN A 1 85 ? -2.666 -14.540 -2.006 1.00 86.69 85 ASN A C 1
ATOM 681 O O . ASN A 1 85 ? -3.640 -13.846 -2.282 1.00 86.69 85 ASN A O 1
ATOM 685 N N . ASP A 1 86 ? -1.408 -14.121 -2.149 1.00 89.44 86 ASP A N 1
ATOM 686 C CA . ASP A 1 86 ? -1.013 -12.871 -2.815 1.00 89.44 86 ASP A CA 1
ATOM 687 C C . ASP A 1 86 ? -1.492 -11.581 -2.132 1.00 89.44 86 ASP A C 1
ATOM 689 O O . ASP A 1 86 ? -1.303 -10.480 -2.641 1.00 89.44 86 ASP A O 1
ATOM 693 N N . ARG A 1 87 ? -2.036 -11.690 -0.915 1.00 91.44 87 ARG A N 1
ATOM 694 C CA . ARG A 1 87 ? -2.518 -10.557 -0.123 1.00 91.44 87 ARG A CA 1
ATOM 695 C C . ARG A 1 87 ? -1.647 -10.307 1.088 1.00 91.44 87 ARG A C 1
ATOM 697 O O . ARG A 1 87 ? -1.385 -11.218 1.877 1.00 91.44 87 ARG A O 1
ATOM 704 N N . LEU A 1 88 ? -1.273 -9.047 1.265 1.00 92.75 88 LEU A N 1
ATOM 705 C CA . LEU A 1 88 ? -0.616 -8.535 2.456 1.00 92.75 88 LEU A CA 1
ATOM 706 C C . LEU A 1 88 ? -1.647 -7.872 3.376 1.00 92.75 88 LEU A C 1
ATOM 708 O O . LEU A 1 88 ? -2.228 -6.854 3.013 1.00 92.75 88 LEU A O 1
ATOM 712 N N . TYR A 1 89 ? -1.869 -8.441 4.558 1.00 93.00 89 TYR A N 1
ATOM 713 C CA . TYR A 1 89 ? -2.874 -7.985 5.520 1.00 93.00 89 TYR A CA 1
ATOM 714 C C . TYR A 1 89 ? -2.273 -7.057 6.581 1.00 93.00 89 TYR A C 1
ATOM 716 O O . TYR A 1 89 ? -1.234 -7.367 7.175 1.00 93.00 89 TYR A O 1
ATOM 724 N N . PHE A 1 90 ? -2.987 -5.969 6.880 1.00 90.56 90 PHE A N 1
ATOM 725 C CA . PHE A 1 90 ? -2.627 -4.937 7.866 1.00 90.56 90 PHE A CA 1
ATOM 726 C C . PHE A 1 90 ? -3.306 -5.159 9.231 1.00 90.56 90 PHE A C 1
ATOM 728 O O . PHE A 1 90 ? -3.618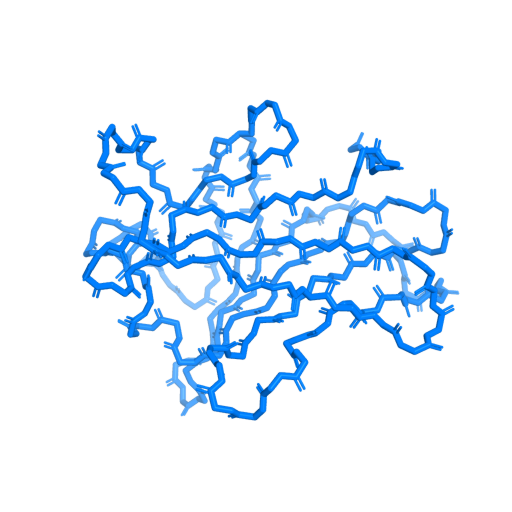 -4.219 9.955 1.00 90.56 90 PHE A O 1
ATOM 735 N N . GLY A 1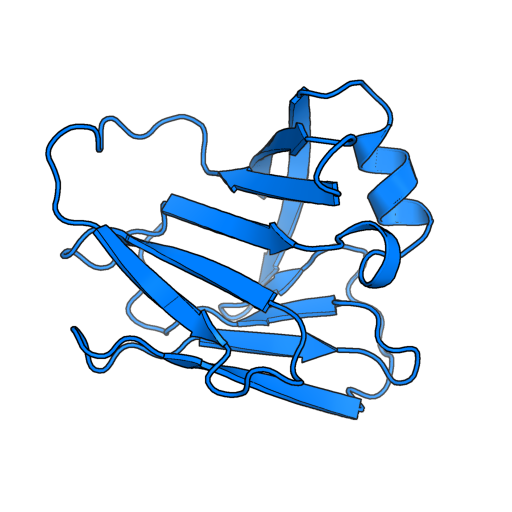 91 ? -3.541 -6.419 9.599 1.00 78.25 91 GLY A N 1
ATOM 736 C CA . GLY A 1 91 ? -4.261 -6.808 10.810 1.00 78.25 91 GLY A CA 1
ATOM 737 C C . GLY A 1 91 ? -4.434 -8.322 10.906 1.00 78.25 91 GLY A C 1
ATOM 738 O O . GLY A 1 91 ? -3.860 -9.071 10.110 1.00 78.25 91 GLY A O 1
ATOM 739 N N . GLU A 1 92 ? -5.217 -8.784 11.882 1.00 68.19 92 GLU A N 1
ATOM 740 C CA . GLU A 1 92 ? -5.781 -10.132 11.777 1.00 68.19 92 GLU A CA 1
ATOM 741 C C . GLU A 1 92 ? -6.691 -10.164 10.543 1.00 68.19 92 GLU A C 1
ATOM 743 O O . GLU A 1 92 ? -7.350 -9.172 10.239 1.00 68.19 92 GLU A O 1
ATOM 748 N N . ALA A 1 93 ? -6.680 -11.262 9.783 1.00 60.41 93 ALA A N 1
ATOM 749 C CA . ALA A 1 93 ? -7.559 -11.410 8.629 1.00 60.41 93 ALA A CA 1
ATOM 750 C C . ALA A 1 93 ? -9.006 -11.478 9.136 1.00 60.41 93 ALA A C 1
ATOM 752 O O . ALA A 1 93 ? -9.514 -12.557 9.445 1.00 60.41 93 ALA A O 1
ATOM 753 N N . GLU A 1 94 ? -9.640 -10.321 9.305 1.00 56.41 94 GLU A N 1
ATOM 754 C CA . GLU A 1 94 ? -11.013 -10.262 9.770 1.00 56.41 94 GLU A CA 1
ATOM 755 C C . GLU A 1 94 ? -11.901 -10.939 8.732 1.00 56.41 94 GLU A C 1
ATOM 757 O O . GLU A 1 94 ? -11.870 -10.627 7.542 1.00 56.41 94 GLU A O 1
ATOM 762 N N . SER A 1 95 ? -12.745 -11.857 9.193 1.00 53.16 95 SER A N 1
ATOM 763 C CA . SER A 1 95 ? -13.802 -12.484 8.397 1.00 53.16 95 SER A CA 1
ATOM 764 C C . SER A 1 95 ? -14.947 -11.511 8.063 1.00 53.16 95 SER A C 1
ATOM 766 O O . SER A 1 95 ? -16.088 -11.942 7.884 1.00 53.16 95 SER A O 1
ATOM 768 N N . GLY A 1 96 ? -14.676 -10.204 8.065 1.00 55.47 96 GLY A N 1
ATOM 769 C CA . GLY A 1 96 ? -15.629 -9.157 7.732 1.00 55.47 96 GLY A CA 1
ATOM 770 C C . GLY A 1 96 ? -15.967 -9.178 6.244 1.00 55.47 96 GLY A C 1
ATOM 771 O O . GLY A 1 96 ? -15.175 -9.608 5.404 1.00 55.47 96 GLY A O 1
ATOM 772 N N . SER A 1 97 ? -17.173 -8.730 5.904 1.00 60.16 97 SER A N 1
ATOM 773 C CA . SER A 1 97 ? -17.557 -8.528 4.511 1.00 60.16 97 SER A CA 1
ATOM 774 C C . SER A 1 97 ? -16.709 -7.412 3.905 1.00 60.16 97 SER A C 1
ATOM 776 O O . SER A 1 97 ? -16.772 -6.274 4.363 1.00 60.16 97 SER A O 1
ATOM 778 N N . VAL A 1 98 ? -15.938 -7.739 2.868 1.00 68.62 98 VAL A N 1
ATOM 779 C CA . VAL A 1 98 ? -15.267 -6.752 2.014 1.00 68.62 98 VAL A CA 1
ATOM 780 C C . VAL A 1 98 ? -16.328 -5.833 1.411 1.00 68.62 98 VAL A C 1
ATOM 782 O O . VAL A 1 98 ? -17.275 -6.321 0.791 1.00 68.62 98 VAL A O 1
ATOM 785 N N . GLU A 1 99 ? -16.181 -4.520 1.596 1.00 76.38 99 GLU A N 1
ATOM 786 C CA . GLU A 1 99 ? -17.126 -3.537 1.049 1.00 76.38 99 GLU A CA 1
ATOM 787 C C . GLU A 1 99 ? -16.582 -2.888 -0.223 1.00 76.38 99 GLU A C 1
ATOM 789 O O . GLU A 1 99 ? -17.321 -2.704 -1.194 1.00 76.38 99 GLU A O 1
ATOM 794 N N . LYS A 1 100 ? -15.288 -2.543 -0.231 1.00 88.44 100 LYS A N 1
ATOM 795 C CA . LYS A 1 100 ? -14.707 -1.736 -1.302 1.00 88.44 100 LYS A CA 1
ATOM 796 C C . LYS A 1 100 ? -13.332 -2.236 -1.722 1.00 88.44 100 LYS A C 1
ATOM 79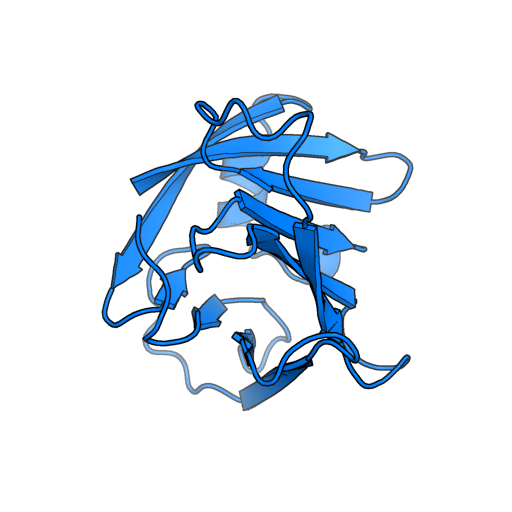8 O O . LYS A 1 100 ? -12.426 -2.381 -0.909 1.00 88.44 100 LYS A O 1
ATOM 803 N N . GLU A 1 101 ? -13.178 -2.400 -3.027 1.00 93.50 101 GLU A N 1
ATOM 804 C CA . GLU A 1 101 ? -11.916 -2.699 -3.694 1.00 93.50 101 GLU A CA 1
ATOM 805 C C . GLU A 1 101 ? -11.472 -1.483 -4.512 1.00 93.50 101 GLU A C 1
ATOM 807 O O . GLU A 1 101 ? -12.271 -0.878 -5.236 1.00 93.50 101 GLU A O 1
ATOM 812 N N . ILE A 1 102 ? -10.206 -1.094 -4.369 1.00 94.69 102 ILE A N 1
ATOM 813 C CA . ILE A 1 102 ? -9.601 0.022 -5.101 1.00 94.69 102 ILE A CA 1
ATOM 814 C C . ILE A 1 102 ? -8.418 -0.506 -5.894 1.00 94.69 102 ILE A C 1
ATOM 816 O O . ILE A 1 102 ? -7.415 -0.930 -5.326 1.00 94.69 102 ILE A O 1
ATOM 820 N N . LEU A 1 103 ? -8.536 -0.434 -7.218 1.00 95.19 103 LEU A N 1
ATOM 821 C CA . LEU A 1 103 ? -7.468 -0.817 -8.128 1.00 95.19 103 LEU A CA 1
ATOM 822 C C . LEU A 1 103 ? -6.379 0.255 -8.173 1.00 95.19 103 LEU A C 1
ATOM 824 O O . LEU A 1 103 ? -6.656 1.449 -8.341 1.00 95.19 103 LEU A O 1
ATOM 828 N N . LEU A 1 104 ? -5.138 -0.208 -8.091 1.00 95.94 104 LEU A N 1
ATOM 829 C CA . LEU A 1 104 ? -3.928 0.575 -8.256 1.00 95.94 104 LEU A CA 1
ATOM 830 C C . LEU A 1 104 ? -3.275 0.203 -9.582 1.00 95.94 104 LEU A C 1
ATOM 832 O O . LEU A 1 104 ? -3.122 -0.978 -9.898 1.00 95.94 104 LEU A O 1
ATOM 836 N N . ARG A 1 105 ? -2.886 1.213 -10.359 1.00 94.62 105 ARG A N 1
ATOM 837 C CA . ARG A 1 105 ? -2.309 1.031 -11.697 1.00 94.62 105 ARG A CA 1
ATOM 838 C C . ARG A 1 105 ? -1.122 1.953 -11.907 1.00 94.62 105 ARG A C 1
ATOM 840 O O . ARG A 1 105 ? -0.987 2.974 -11.237 1.00 94.62 105 ARG A O 1
ATOM 847 N N . SER A 1 106 ? -0.294 1.614 -12.886 1.00 91.12 106 SER A N 1
ATOM 848 C CA . SER A 1 106 ? 0.717 2.515 -13.432 1.00 91.12 106 SER A CA 1
ATOM 849 C C . SER A 1 106 ? 0.409 2.826 -14.889 1.00 91.12 106 SER A C 1
ATOM 851 O O . SER A 1 106 ? -0.214 2.040 -15.594 1.00 91.12 106 SER A O 1
ATOM 853 N N . THR A 1 107 ? 0.878 3.973 -15.370 1.00 88.00 107 THR A N 1
ATOM 854 C CA . THR A 1 107 ? 0.924 4.263 -16.811 1.00 88.00 107 THR A CA 1
ATOM 855 C C . THR A 1 107 ? 2.150 3.646 -17.488 1.00 88.00 107 THR A C 1
ATOM 857 O O . THR A 1 107 ? 2.265 3.713 -18.710 1.00 88.00 107 THR A O 1
ATOM 860 N N . LEU A 1 108 ? 3.073 3.073 -16.705 1.00 86.62 108 LEU A N 1
ATOM 861 C CA . LEU A 1 108 ? 4.349 2.524 -17.165 1.00 86.62 108 LEU A CA 1
ATOM 862 C C . LEU A 1 108 ? 4.345 0.990 -17.276 1.00 86.62 108 LEU A C 1
ATOM 864 O O . LEU A 1 108 ? 5.302 0.427 -17.797 1.00 86.62 108 LEU A O 1
ATOM 868 N N . SER A 1 109 ? 3.296 0.313 -16.797 1.00 86.88 109 SER A N 1
ATOM 869 C CA . SER A 1 109 ? 3.189 -1.151 -16.794 1.00 86.88 109 SER A CA 1
ATOM 870 C C . SER A 1 109 ? 1.737 -1.621 -16.766 1.00 86.88 109 SER A C 1
ATOM 872 O O . SER A 1 109 ? 0.899 -0.933 -16.189 1.00 86.88 109 SER A O 1
ATOM 874 N N . ASP A 1 110 ? 1.486 -2.847 -17.224 1.00 87.56 110 ASP A N 1
ATOM 875 C CA . ASP A 1 110 ? 0.178 -3.515 -17.119 1.00 87.56 110 ASP A CA 1
ATOM 876 C C . ASP A 1 110 ? -0.065 -4.194 -15.751 1.00 87.56 110 ASP A C 1
ATOM 878 O O . ASP A 1 110 ? -1.046 -4.913 -15.581 1.00 87.56 110 ASP A O 1
ATOM 882 N N . LEU A 1 111 ? 0.832 -4.003 -14.774 1.00 89.06 111 LEU A N 1
ATOM 883 C CA . LEU A 1 111 ? 0.652 -4.513 -13.415 1.00 89.06 111 LEU A CA 1
ATOM 884 C C . LEU A 1 111 ? -0.512 -3.812 -12.706 1.00 89.06 111 LEU A C 1
ATOM 886 O O . LEU A 1 111 ? -0.696 -2.596 -12.819 1.00 89.06 111 LEU A O 1
ATOM 890 N N . GLU A 1 112 ? -1.245 -4.589 -11.912 1.00 92.06 112 GLU A N 1
ATOM 891 C CA . GLU A 1 112 ? -2.351 -4.118 -11.087 1.00 92.06 112 GLU A CA 1
ATOM 892 C C . GLU A 1 112 ? -2.207 -4.666 -9.667 1.00 92.06 112 GLU A C 1
ATOM 894 O O . GLU A 1 112 ? -1.869 -5.832 -9.477 1.00 92.06 112 GLU A O 1
ATOM 899 N N . ALA A 1 113 ? -2.480 -3.820 -8.680 1.00 94.62 113 ALA A N 1
ATOM 900 C CA . ALA A 1 113 ? -2.687 -4.224 -7.294 1.00 94.62 113 ALA A CA 1
ATOM 901 C C . ALA A 1 113 ? -4.086 -3.782 -6.860 1.00 94.62 113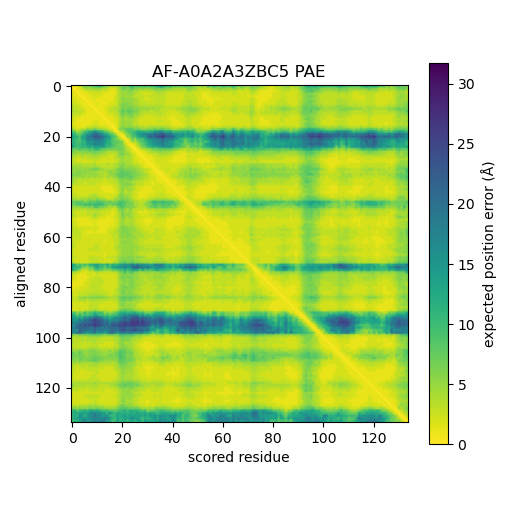 ALA A C 1
ATOM 903 O O . ALA A 1 113 ? -4.680 -2.890 -7.472 1.00 94.62 113 ALA A O 1
ATOM 904 N N . CYS A 1 114 ? -4.616 -4.383 -5.802 1.00 95.06 114 CYS A N 1
ATOM 905 C CA . CYS A 1 114 ? -5.937 -4.044 -5.290 1.00 95.06 114 CYS A CA 1
ATOM 906 C C . CYS A 1 114 ? -5.893 -3.807 -3.781 1.00 95.06 114 CYS A C 1
ATOM 908 O O . CYS A 1 114 ? -5.530 -4.692 -3.010 1.00 95.06 114 CYS A O 1
ATOM 910 N N . CYS A 1 115 ? -6.289 -2.615 -3.345 1.00 95.56 115 CYS A N 1
ATOM 911 C CA . CYS A 1 115 ? -6.520 -2.330 -1.935 1.00 95.56 115 CYS A CA 1
ATOM 912 C C . CYS A 1 115 ? -7.923 -2.788 -1.537 1.00 95.56 115 CYS A C 1
ATOM 914 O O . CYS A 1 115 ? -8.911 -2.390 -2.157 1.00 95.56 115 CYS A O 1
ATOM 916 N N . ILE A 1 116 ? -8.007 -3.568 -0.465 1.00 93.81 116 ILE A N 1
ATOM 917 C CA . ILE A 1 116 ? -9.240 -4.152 0.056 1.00 93.81 116 ILE A CA 1
ATOM 918 C C . ILE A 1 116 ? -9.609 -3.424 1.347 1.00 93.81 116 ILE A C 1
ATOM 920 O O . ILE A 1 116 ? -8.850 -3.456 2.319 1.00 93.81 116 ILE A O 1
ATOM 924 N N . PHE A 1 117 ? -10.782 -2.796 1.363 1.00 92.56 117 PHE A N 1
ATOM 925 C CA . PHE A 1 117 ? -11.301 -2.055 2.507 1.00 92.56 117 PHE A CA 1
ATOM 926 C C . PHE A 1 117 ? -12.532 -2.731 3.123 1.00 92.56 117 PHE A C 1
ATOM 928 O O . PHE A 1 117 ? -13.382 -3.293 2.419 1.00 92.56 117 PHE A O 1
ATOM 935 N N . SER A 1 118 ? -12.624 -2.653 4.450 1.00 90.88 118 SER A N 1
ATOM 936 C CA . SER A 1 118 ? -13.813 -3.035 5.213 1.00 90.88 118 SER A CA 1
ATOM 937 C C . SER A 1 118 ? -14.963 -2.049 4.992 1.00 90.88 118 SER A C 1
ATOM 939 O O . SER A 1 118 ? -14.773 -0.964 4.438 1.00 90.88 118 SER A O 1
ATOM 941 N N . ASP A 1 119 ? -16.142 -2.406 5.500 1.00 87.50 119 ASP A N 1
ATOM 942 C CA . ASP A 1 119 ? -17.340 -1.557 5.530 1.00 87.50 119 ASP A CA 1
ATOM 943 C C . ASP A 1 119 ? -17.199 -0.281 6.380 1.00 87.50 119 ASP A C 1
ATOM 945 O O . ASP A 1 119 ? -17.979 0.665 6.280 1.00 87.50 119 ASP A O 1
ATOM 949 N N . GLN A 1 120 ? -16.176 -0.241 7.229 1.00 87.88 120 GLN A N 1
ATOM 950 C CA . GLN A 1 120 ? -15.824 0.913 8.052 1.00 87.88 120 GLN A CA 1
ATOM 951 C C . GLN A 1 120 ? -14.768 1.803 7.383 1.00 87.88 120 GLN A C 1
ATOM 953 O O . GLN A 1 120 ? -14.364 2.817 7.951 1.00 87.88 120 GLN A O 1
ATOM 958 N N . GLY A 1 121 ? -14.318 1.446 6.175 1.00 89.56 121 GLY A N 1
ATOM 959 C CA . GLY A 1 121 ? -13.264 2.161 5.460 1.00 89.56 121 GLY A CA 1
ATOM 960 C C . GLY A 1 121 ? -11.850 1.850 5.957 1.00 89.56 121 GLY A C 1
ATOM 961 O O . GLY A 1 121 ? -10.921 2.592 5.635 1.00 89.56 121 GLY A O 1
ATOM 962 N N . THR A 1 122 ? -11.665 0.764 6.714 1.00 92.19 122 THR A N 1
ATOM 963 C CA . THR A 1 122 ? -10.347 0.294 7.166 1.00 92.19 122 THR A CA 1
ATOM 964 C C . THR A 1 122 ? -9.658 -0.488 6.052 1.00 92.19 122 THR A C 1
ATOM 966 O O . THR A 1 122 ? -10.267 -1.373 5.459 1.00 92.19 122 THR A O 1
ATOM 969 N N . LEU A 1 123 ? -8.387 -0.204 5.773 1.00 93.56 123 LEU A N 1
ATOM 970 C CA . LEU A 1 123 ? -7.545 -0.986 4.874 1.00 93.56 123 LEU A CA 1
ATOM 971 C C . LEU A 1 123 ? -7.240 -2.340 5.522 1.00 93.56 123 LEU A C 1
ATOM 973 O O . LEU A 1 123 ? -6.476 -2.428 6.483 1.00 93.56 123 LEU A O 1
ATOM 977 N N . VAL A 1 124 ? -7.840 -3.395 4.977 1.00 92.62 124 VAL A N 1
ATOM 978 C CA . VAL A 1 124 ? -7.682 -4.770 5.464 1.00 92.62 124 VAL A CA 1
ATOM 979 C C . VAL A 1 124 ? -6.439 -5.402 4.852 1.00 92.62 124 VAL A C 1
ATOM 981 O O . VAL A 1 124 ? -5.615 -5.986 5.559 1.00 92.62 124 VAL A O 1
ATOM 984 N N . ALA A 1 125 ? -6.301 -5.290 3.531 1.00 93.88 125 ALA A N 1
ATOM 985 C CA . ALA A 1 125 ? -5.209 -5.903 2.793 1.00 93.88 125 ALA A CA 1
ATOM 986 C C . ALA A 1 125 ? -4.892 -5.166 1.492 1.00 93.88 125 ALA A C 1
ATOM 988 O O . ALA A 1 125 ? -5.716 -4.421 0.961 1.00 93.88 125 ALA A O 1
ATOM 989 N N . VAL A 1 126 ? -3.708 -5.442 0.958 1.00 94.81 126 VAL A N 1
ATOM 990 C CA . VAL A 1 126 ? -3.342 -5.147 -0.428 1.00 94.81 126 VAL A CA 1
ATOM 991 C C . VAL A 1 126 ? -3.088 -6.474 -1.133 1.00 94.81 126 VAL A C 1
ATOM 993 O O . VAL A 1 126 ? -2.205 -7.231 -0.733 1.00 94.81 126 VAL A O 1
ATOM 996 N N . GLU A 1 127 ? -3.886 -6.769 -2.153 1.00 94.12 127 GLU A N 1
ATOM 997 C CA . GLU A 1 127 ? -3.630 -7.839 -3.111 1.00 94.12 127 GLU A CA 1
ATOM 998 C C . GLU A 1 127 ? -2.572 -7.368 -4.105 1.00 94.12 127 GLU A C 1
ATOM 1000 O O . GLU A 1 127 ? -2.716 -6.322 -4.745 1.00 94.12 127 GLU A O 1
ATOM 1005 N N . LEU A 1 128 ? -1.487 -8.124 -4.185 1.00 91.75 128 LEU A N 1
ATOM 1006 C CA . LEU A 1 128 ? -0.361 -7.868 -5.063 1.00 91.75 128 LEU A CA 1
ATOM 1007 C C . LEU A 1 128 ? -0.531 -8.684 -6.352 1.00 91.75 128 LEU A C 1
ATOM 1009 O O . LEU A 1 128 ? -1.121 -9.764 -6.311 1.00 91.75 128 LEU A O 1
ATOM 1013 N N . PRO A 1 129 ? -0.013 -8.206 -7.494 1.00 85.38 129 PRO A N 1
ATOM 1014 C CA . PRO A 1 129 ? -0.100 -8.957 -8.739 1.00 85.38 129 PRO A CA 1
ATOM 1015 C C . PRO A 1 129 ? 0.552 -10.346 -8.609 1.00 85.38 129 PRO A C 1
ATOM 1017 O O . PRO A 1 129 ? 1.619 -10.471 -8.015 1.00 85.38 129 PRO A O 1
ATOM 1020 N N . GLU A 1 130 ? -0.025 -11.382 -9.232 1.00 70.12 130 GLU A N 1
ATOM 1021 C CA . GLU A 1 130 ? 0.515 -12.764 -9.209 1.00 70.12 130 GLU A CA 1
ATOM 1022 C C . GLU A 1 130 ? 1.977 -12.860 -9.695 1.00 70.12 130 GLU A C 1
ATOM 1024 O O . GLU A 1 130 ? 2.705 -13.792 -9.360 1.00 70.12 130 GLU A O 1
ATOM 1029 N N . ALA A 1 131 ? 2.423 -11.888 -10.496 1.00 62.75 131 ALA A N 1
ATOM 1030 C CA . ALA A 1 131 ? 3.791 -11.788 -10.997 1.00 62.75 131 ALA A CA 1
ATOM 1031 C C . ALA A 1 131 ? 4.822 -11.374 -9.926 1.00 62.75 131 ALA A C 1
ATOM 1033 O O . ALA A 1 131 ? 6.010 -11.269 -10.234 1.00 62.75 131 ALA A O 1
ATOM 1034 N N . VAL A 1 132 ? 4.391 -11.103 -8.691 1.00 64.94 132 VAL A N 1
ATOM 1035 C CA . VAL A 1 132 ? 5.258 -10.584 -7.635 1.00 64.94 132 VAL A CA 1
ATOM 1036 C C . VAL A 1 132 ? 6.067 -11.697 -6.982 1.00 64.94 132 VAL A C 1
ATOM 1038 O O . VAL A 1 132 ? 5.544 -12.700 -6.498 1.00 64.94 132 VAL A O 1
ATOM 1041 N N . HIS A 1 133 ? 7.378 -11.483 -6.926 1.00 62.12 133 HIS A N 1
ATOM 1042 C CA . HIS A 1 133 ? 8.319 -12.353 -6.229 1.00 62.12 133 HIS A CA 1
ATOM 1043 C C . HIS A 1 133 ? 8.793 -11.677 -4.930 1.00 62.12 133 HIS A C 1
ATOM 1045 O O . HIS A 1 133 ? 9.132 -10.491 -4.944 1.00 62.12 133 HIS A O 1
ATOM 1051 N N . PHE A 1 134 ? 8.817 -12.428 -3.822 1.00 60.44 134 PHE A N 1
ATOM 1052 C CA . PHE A 1 134 ? 9.329 -11.996 -2.511 1.00 60.44 134 PHE A CA 1
ATOM 1053 C C . PHE A 1 134 ? 10.777 -12.449 -2.296 1.00 60.44 134 PHE A C 1
ATOM 1055 O O . PHE A 1 134 ? 11.062 -13.639 -2.564 1.00 60.44 134 PHE A O 1
#

pLDDT: mean 86.44, std 11.21, range [53.16, 96.62]

Organism: Brevibacterium aurantiacum (NCBI:txid273384)

Solvent-accessible surface area (backbone atoms only — not comparable to full-atom values): 7462 Å² total; per-residue (Å²): 85,74,28,32,36,42,48,40,77,92,74,31,34,35,35,38,26,56,83,83,66,97,50,94,85,56,64,70,47,57,24,29,44,78,49,92,86,48,77,52,41,36,42,35,24,36,83,87,34,35,68,45,35,39,39,31,52,53,36,83,71,26,45,47,72,70,41,49,58,68,52,67,83,47,55,52,53,72,46,78,34,50,72,57,91,59,23,44,25,58,54,78,88,66,91,65,68,77,63,44,77,45,62,20,41,36,97,88,48,94,60,49,34,35,42,34,19,35,78,85,53,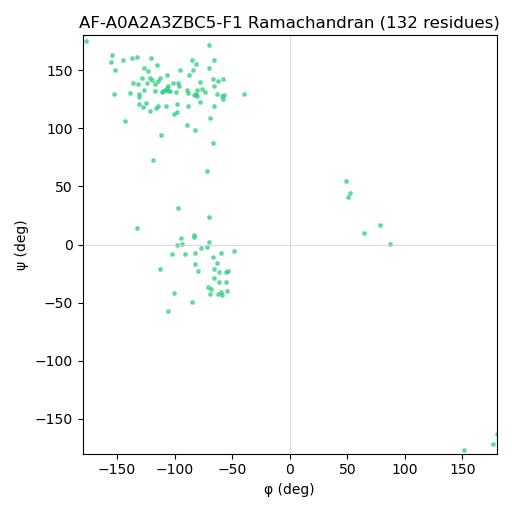29,49,45,30,38,37,50,43,90,75,54,49,133

InterPro domains:
  IPR019270 Putative hypoxanthine phosphoribosyltransferase [PF10049] (8-57)

Foldseek 3Di:
DKWKWAADVVQRKIKTFDPDDPCPPFDKFWWFFPDPPDFTKIWIDGPQQEGGIMMGTNQVQAADPVLVVQCVPDRIDMDDWDADPQKTFSDPQDPADFDDKTWTGGPVDPFIKIFTAGPSNHGGIIRGGPSYDD

Radius of gyration: 13.98 Å; Cα contacts (8 Å, |Δi|>4): 285; chains: 1; bounding box: 37×32×36 Å

Secondary structure (DSSP, 8-state):
-EEEEEEETTTTEEEEE-S----TTSPEEEEEESSTTS--EEEEEETTSBEEEEEEETGGGTS-HHHHHHHTT-SEEEEE-EEETTEEESSS---PPEEEEEEEE-SS-S-EEEEEEETTS-EEEEEPPTT-B-